Protein AF-F1T2V9-F1 (afdb_monomer)

Foldseek 3Di:
DDDDDDDDDDDDDDDDPPPDDDDPPDDDDDPPDDDDPPPVVVVVVVVVVVDPDQPDDLVVLVVVVQVVVCVVPNPDDDDPVRSVVVSSVVVVVVVVLVVQQCVQQVVVVHRDGDPVSSVD

pLDDT: mean 88.11, std 16.23, range [48.06, 98.62]

Nearest PDB structures (foldseek):
  6k1k-assembly1_E  TM=1.004E+00  e=3.742E-13  Homo sapiens
  6hts-assembly1_M  TM=1.001E+00  e=7.324E-13  Homo sapiens
  8yti-assembly1_K  TM=9.332E-01  e=1.911E-13  Homo sapiens
  8vwu-assembly1_A  TM=1.001E+00  e=1.025E-12  Homo sapiens
  5ong-assembly1_E  TM=9.952E-01  e=3.672E-12  Xenopus laevis

Secondary structure (DSSP, 8-state):
---------------------PPPSSSPPPPPP-PPTTHHHHHHHHHHHH-----S-HHHHHHHHHHHHHTT-TTPPPPHHHHHHHHHHHHHHHHHHHHHHHHHHHHTT-SS--HHHH--

Sequence (120 aa):
ARKSTGGKAPRKQLATKAARKSAPTTGGVKKPHRYRPGTVALREIRKYQKSTELLIRKLPFQRLVREIAQDFKTDLRFQSHAVLALQEAAEAYLVGLFEDTNLCAIHAKRVTIMPKDIQL

Solvent-accessible surface area (backbone atoms only — not comparable to full-atom values): 7946 Å² total; per-residue (Å²): 142,84,88,76,84,88,80,84,79,90,73,81,94,65,92,69,77,81,75,72,84,72,76,68,96,76,67,83,78,78,77,80,90,75,81,58,89,62,56,61,57,59,49,48,52,57,52,53,75,74,49,88,72,82,84,70,59,65,68,66,51,52,49,52,54,51,56,60,44,43,80,79,43,73,90,76,83,79,56,74,67,56,55,49,51,54,49,54,52,50,51,53,50,52,52,54,50,50,53,55,16,44,51,45,18,46,75,70,77,39,92,67,69,51,75,70,33,70,74,107

Organism: NCBI:txid332388

Mean predicted aligned error: 11.32 Å

InterPro domains:
  IPR000164 Histone H3/CENP-A [PR00622] (10-24)
  IPR000164 Histone H3/CENP-A [PR00622] (27-48)
  IPR000164 Histone H3/CENP-A [PR00622] (51-68)
  IPR000164 Histone H3/CENP-A [PR00622] (73-91)
  IPR000164 Histone H3/CENP-A [PR00622] (91-107)
  IPR000164 Histone H3/CENP-A [PR00622] (107-120)
  IPR000164 Histone H3/CENP-A [PS00322] (8-14)
  IPR000164 Histone H3/CENP-A [PS00959] (60-68)
  IPR000164 Histone H3/CENP-A [PTHR11426] (1-120)
  IPR000164 Histone H3/CENP-A [SM00428] (27-120)
  IPR007125 Core Histone H2A/H2B/H3 domain [PF00125] (37-120)
  IPR009072 Histone-fold [G3DSA:1.10.20.10] (1-120)
  IPR009072 Histone-fold [SSF47113] (1-120)

Radius of gyration: 27.09 Å; Cα contacts (8 Å, |Δi|>4): 38;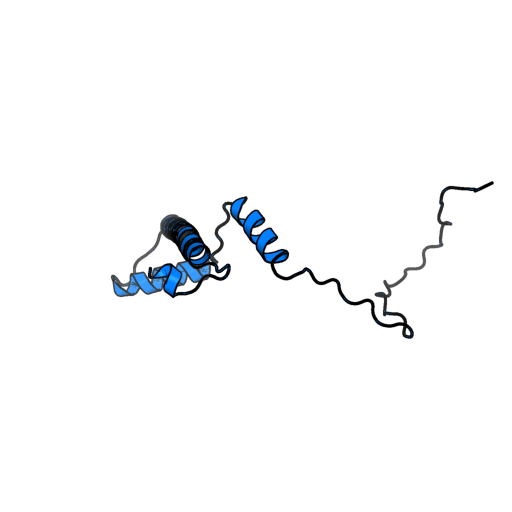 chains: 1; bounding box: 67×70×56 Å

Structure (mmCIF, N/CA/C/O backbone):
data_AF-F1T2V9-F1
#
_entry.id   AF-F1T2V9-F1
#
loop_
_atom_site.group_PDB
_atom_site.id
_atom_site.type_symbol
_atom_site.label_atom_id
_atom_site.label_alt_id
_atom_site.label_comp_id
_atom_site.label_asym_id
_atom_site.label_entity_id
_atom_site.label_seq_id
_atom_site.pdbx_PDB_ins_code
_atom_site.Cartn_x
_atom_site.Cartn_y
_atom_site.Cartn_z
_atom_site.occupancy
_atom_site.B_iso_or_equiv
_atom_site.auth_seq_id
_atom_site.auth_comp_id
_atom_site.auth_asym_id
_atom_site.auth_atom_id
_atom_site.pdbx_PDB_model_num
ATOM 1 N N . ALA A 1 1 ? 46.097 35.256 -27.368 1.00 51.00 1 ALA A N 1
ATOM 2 C CA . ALA A 1 1 ? 45.333 36.106 -26.430 1.00 51.00 1 ALA A CA 1
ATOM 3 C C . ALA A 1 1 ? 43.893 35.610 -26.323 1.00 51.00 1 ALA A C 1
ATOM 5 O O . ALA A 1 1 ? 43.208 35.561 -27.335 1.00 51.00 1 ALA A O 1
ATOM 6 N N . ARG A 1 2 ? 43.423 35.255 -25.120 1.00 48.06 2 ARG A N 1
ATOM 7 C CA . ARG A 1 2 ? 41.988 35.101 -24.827 1.00 48.06 2 ARG A CA 1
ATOM 8 C C . ARG A 1 2 ? 41.708 35.758 -23.468 1.00 48.06 2 ARG A C 1
ATOM 10 O O . ARG A 1 2 ? 41.921 35.154 -22.426 1.00 48.06 2 ARG A O 1
ATOM 17 N N . LYS A 1 3 ? 41.334 37.042 -23.503 1.00 50.69 3 LYS A N 1
ATOM 18 C CA . LYS A 1 3 ? 40.696 37.773 -22.387 1.00 50.69 3 LYS A CA 1
ATOM 19 C C . LYS A 1 3 ? 39.261 37.254 -22.224 1.00 50.69 3 LYS A C 1
ATOM 21 O O . LYS A 1 3 ? 38.700 36.760 -23.196 1.00 50.69 3 LYS A O 1
ATOM 26 N N . SER A 1 4 ? 38.549 37.432 -21.123 1.00 53.84 4 SER A N 1
ATOM 27 C CA . SER A 1 4 ? 38.835 37.487 -19.687 1.00 53.84 4 SER A CA 1
ATOM 28 C C . SER A 1 4 ? 37.482 37.195 -19.020 1.00 53.84 4 SER A C 1
ATOM 30 O O . SER A 1 4 ? 36.436 37.172 -19.671 1.00 53.84 4 SER A O 1
ATOM 32 N N . THR A 1 5 ? 37.520 36.964 -17.722 1.00 58.69 5 THR A N 1
ATOM 33 C CA . THR A 1 5 ? 36.397 36.735 -16.814 1.00 58.69 5 THR A CA 1
ATOM 34 C C . THR A 1 5 ? 35.289 37.793 -16.876 1.00 58.69 5 THR A C 1
ATOM 36 O O . THR A 1 5 ? 35.496 38.921 -17.318 1.00 58.69 5 THR A O 1
ATOM 39 N N . GLY A 1 6 ? 34.101 37.381 -16.423 1.00 58.97 6 GLY A N 1
ATOM 40 C CA . GLY A 1 6 ? 32.847 38.125 -16.493 1.00 58.97 6 GLY A CA 1
ATOM 41 C C . GLY A 1 6 ? 32.741 39.389 -15.635 1.00 58.97 6 GLY A C 1
ATOM 42 O O . GLY A 1 6 ? 33.605 39.713 -14.830 1.00 58.97 6 GLY A O 1
ATOM 43 N N . GLY A 1 7 ? 31.607 40.070 -15.808 1.00 55.09 7 GLY A N 1
ATOM 44 C CA . GLY A 1 7 ? 31.198 41.237 -15.028 1.00 55.09 7 GLY A CA 1
ATOM 45 C C . GLY A 1 7 ? 30.066 41.979 -15.734 1.00 55.09 7 GLY A C 1
ATOM 46 O O . GLY A 1 7 ? 30.297 42.744 -16.661 1.00 55.09 7 GLY A O 1
ATOM 47 N N . LYS A 1 8 ? 28.821 41.700 -15.345 1.00 63.19 8 LYS A N 1
ATOM 48 C CA . LYS A 1 8 ? 27.604 42.335 -15.878 1.00 63.19 8 LYS A CA 1
ATOM 49 C C . LYS A 1 8 ? 27.602 43.824 -15.488 1.00 63.19 8 LYS A C 1
ATOM 51 O O . LYS A 1 8 ? 27.753 44.127 -14.309 1.00 63.19 8 LYS A O 1
ATOM 56 N N . ALA A 1 9 ? 27.411 44.734 -16.445 1.00 59.94 9 ALA A N 1
ATOM 57 C CA . ALA A 1 9 ? 27.337 46.175 -16.175 1.00 59.94 9 ALA A CA 1
ATOM 58 C C . ALA A 1 9 ? 26.146 46.532 -15.248 1.00 59.94 9 ALA A C 1
ATOM 60 O O . ALA A 1 9 ? 25.089 45.893 -15.358 1.00 59.94 9 ALA A O 1
ATOM 61 N N . PRO A 1 10 ? 26.268 47.539 -14.358 1.00 59.72 10 PRO A N 1
ATOM 62 C CA . PRO A 1 10 ? 25.208 47.887 -13.417 1.00 59.72 10 PRO A CA 1
ATOM 63 C C . PRO A 1 10 ? 24.050 48.555 -14.167 1.00 59.72 10 PRO A C 1
ATOM 65 O O . PRO A 1 10 ? 24.188 49.637 -14.735 1.00 59.72 10 PRO A O 1
ATOM 68 N N . ARG A 1 11 ? 22.890 47.889 -14.206 1.00 60.97 11 ARG A N 1
ATOM 69 C CA . ARG A 1 11 ? 21.691 48.400 -14.881 1.00 60.97 11 ARG A CA 1
ATOM 70 C C . ARG A 1 11 ? 20.805 49.144 -13.880 1.00 60.97 11 ARG A C 1
ATOM 72 O O . ARG A 1 11 ? 20.398 48.572 -12.874 1.00 60.97 11 ARG A O 1
ATOM 79 N N . LYS A 1 12 ? 20.493 50.403 -14.210 1.00 58.81 12 LYS A N 1
ATOM 80 C CA . LYS A 1 12 ? 19.483 51.275 -13.580 1.00 58.81 12 LYS A CA 1
ATOM 81 C C . LYS A 1 12 ? 18.217 50.478 -13.217 1.00 58.81 12 LYS A C 1
ATOM 83 O O . LYS A 1 12 ? 17.674 49.781 -14.078 1.00 58.81 12 LYS A O 1
ATOM 88 N N . GLN A 1 13 ? 17.756 50.585 -11.968 1.00 61.47 13 GLN A N 1
ATOM 89 C CA . GLN A 1 13 ? 16.504 49.980 -11.506 1.00 61.47 13 GLN A CA 1
ATOM 90 C C . GLN A 1 13 ? 15.318 50.591 -12.260 1.00 61.47 13 GLN A C 1
ATOM 92 O O . GLN A 1 13 ? 14.940 51.736 -12.043 1.00 61.47 13 GLN A O 1
ATOM 97 N N . LEU A 1 14 ? 14.722 49.790 -13.137 1.00 60.00 14 LEU A N 1
ATOM 98 C CA . LEU A 1 14 ? 13.352 49.950 -13.600 1.00 60.00 14 LEU A CA 1
ATOM 99 C C . LEU A 1 14 ? 12.667 48.619 -13.306 1.00 60.00 14 LEU A C 1
ATOM 101 O O . LEU A 1 14 ? 13.148 47.565 -13.734 1.00 60.00 14 LEU A O 1
ATOM 105 N N . ALA A 1 15 ? 11.599 48.671 -12.511 1.00 63.56 15 ALA A N 1
ATOM 106 C CA . ALA A 1 15 ? 10.821 47.511 -12.106 1.00 63.56 15 ALA A CA 1
ATOM 107 C C . ALA A 1 15 ? 10.366 46.739 -13.352 1.00 63.56 15 ALA A C 1
ATOM 109 O O . ALA A 1 15 ? 9.471 47.155 -14.085 1.00 63.56 15 ALA A O 1
ATOM 110 N N . THR A 1 16 ? 11.020 45.612 -13.615 1.00 57.09 16 THR A N 1
ATOM 111 C CA . THR A 1 16 ? 10.667 44.729 -14.719 1.00 57.09 16 THR A CA 1
ATOM 112 C C . THR A 1 16 ? 9.721 43.677 -14.174 1.00 57.09 16 THR A C 1
ATOM 114 O O . THR A 1 16 ? 10.119 42.736 -13.492 1.00 57.09 16 THR A O 1
ATOM 117 N N . LYS A 1 17 ? 8.433 43.861 -14.476 1.00 63.28 17 LYS A N 1
ATOM 118 C CA . LYS A 1 17 ? 7.418 42.805 -14.434 1.00 63.28 17 LYS A CA 1
ATOM 119 C C . LYS A 1 17 ? 8.045 41.570 -15.091 1.00 63.28 17 LYS A C 1
ATOM 121 O O . LYS A 1 17 ? 8.481 41.660 -16.238 1.00 63.28 17 LYS A O 1
ATOM 126 N N . ALA A 1 18 ? 8.175 40.464 -14.357 1.00 61.19 18 ALA A N 1
ATOM 127 C CA . ALA A 1 18 ? 8.817 39.259 -14.868 1.00 61.19 18 ALA A CA 1
ATOM 128 C C . ALA A 1 18 ? 8.027 38.746 -16.078 1.00 61.19 18 ALA A C 1
ATOM 130 O O . ALA A 1 18 ? 7.006 38.072 -15.933 1.00 61.19 18 ALA A O 1
ATOM 131 N N . ALA A 1 19 ? 8.485 39.095 -17.281 1.00 59.31 19 ALA A N 1
ATOM 132 C CA . ALA A 1 19 ? 8.015 38.495 -18.510 1.00 59.31 19 ALA A CA 1
ATOM 133 C C . ALA A 1 19 ? 8.377 37.012 -18.422 1.00 59.31 19 ALA A C 1
ATOM 135 O O . ALA A 1 19 ? 9.539 36.624 -18.572 1.00 59.31 19 ALA A O 1
ATOM 136 N N . ARG A 1 20 ? 7.385 36.176 -18.090 1.00 63.81 20 ARG A N 1
ATOM 137 C CA . ARG A 1 20 ? 7.490 34.726 -18.258 1.00 63.81 20 ARG A CA 1
ATOM 138 C C . ARG A 1 20 ? 7.970 34.516 -19.688 1.00 63.81 20 ARG A C 1
ATOM 140 O O . ARG A 1 20 ? 7.344 35.050 -20.597 1.00 63.81 20 ARG A O 1
ATOM 147 N N . LYS A 1 21 ? 9.093 33.814 -19.868 1.00 60.34 21 LYS A N 1
ATOM 148 C CA . LYS A 1 21 ? 9.633 33.464 -21.187 1.00 60.34 21 LYS A CA 1
ATOM 149 C C . LYS A 1 21 ? 8.515 32.825 -22.019 1.00 60.34 21 LYS A C 1
ATOM 151 O O . LYS A 1 21 ? 8.258 31.633 -21.873 1.00 60.34 21 LYS A O 1
ATOM 156 N N . SER A 1 22 ? 7.846 33.606 -22.860 1.00 57.12 22 SER A N 1
ATOM 157 C CA . SER A 1 22 ? 7.116 33.077 -23.998 1.00 57.12 22 SER A CA 1
ATOM 158 C C . SER A 1 22 ? 8.168 32.523 -24.953 1.00 57.12 22 SER A C 1
ATOM 160 O O . SER A 1 22 ? 9.222 33.129 -25.165 1.00 57.12 22 SER A O 1
ATOM 162 N N . ALA A 1 23 ? 7.937 31.301 -25.427 1.00 65.06 23 ALA A N 1
ATOM 163 C CA . ALA A 1 23 ? 8.820 30.649 -26.381 1.00 65.06 23 ALA A CA 1
ATOM 164 C C . ALA A 1 23 ? 9.001 31.543 -27.627 1.00 65.06 23 ALA A C 1
ATOM 166 O O . ALA A 1 23 ? 8.056 32.244 -27.999 1.00 65.06 23 ALA A O 1
ATOM 167 N N . PRO A 1 24 ? 10.182 31.543 -28.274 1.00 58.12 24 PRO A N 1
ATOM 168 C CA . PRO A 1 24 ? 10.354 32.234 -29.546 1.00 58.12 24 PRO A CA 1
ATOM 169 C C . PRO A 1 24 ? 9.334 31.697 -30.560 1.00 58.12 24 PRO A C 1
ATOM 171 O O . PRO A 1 24 ? 9.154 30.488 -30.687 1.00 58.12 24 PRO A O 1
ATOM 174 N N . THR A 1 25 ? 8.665 32.601 -31.275 1.00 62.47 25 THR A N 1
ATOM 175 C CA . THR A 1 25 ? 7.625 32.313 -32.280 1.00 62.47 25 THR A CA 1
ATOM 176 C C . THR A 1 25 ? 8.162 31.662 -33.559 1.00 62.47 25 THR A C 1
ATOM 178 O O . THR A 1 25 ? 7.387 31.304 -34.439 1.00 62.47 25 THR A O 1
ATOM 181 N N . THR A 1 26 ? 9.472 31.437 -33.655 1.00 64.81 26 THR A N 1
ATOM 182 C CA . THR A 1 26 ? 10.122 30.751 -34.776 1.00 64.81 26 THR A CA 1
ATOM 183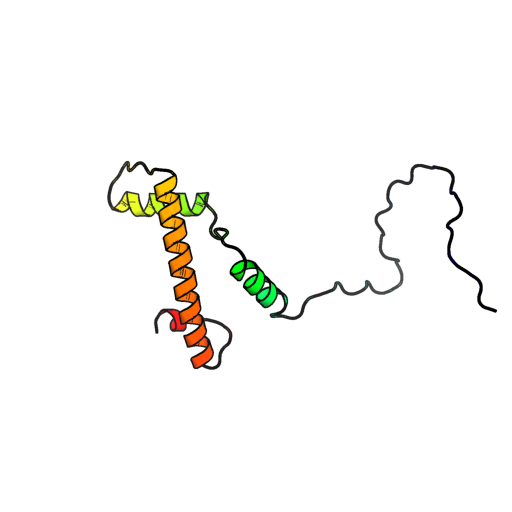 C C . THR A 1 26 ? 11.226 29.835 -34.250 1.00 64.81 26 THR A C 1
ATOM 185 O O . THR A 1 26 ? 12.289 30.296 -33.832 1.00 64.81 26 THR A O 1
ATOM 188 N N . GLY A 1 27 ? 10.960 28.530 -34.250 1.00 61.94 27 GLY A N 1
ATOM 189 C CA . GLY A 1 27 ? 11.882 27.486 -33.797 1.00 61.94 27 GLY A CA 1
ATOM 190 C C . GLY A 1 27 ? 11.161 26.481 -32.906 1.00 61.94 27 GLY A C 1
ATOM 191 O O . GLY A 1 27 ? 10.628 26.850 -31.863 1.00 61.94 27 GLY A O 1
ATOM 192 N N . GLY A 1 28 ? 11.110 25.217 -33.338 1.00 72.94 28 GLY A N 1
ATOM 193 C CA . GLY A 1 28 ? 10.358 24.155 -32.667 1.00 72.94 28 GLY A CA 1
ATOM 194 C C . GLY A 1 28 ? 10.593 24.128 -31.155 1.00 72.94 28 GLY A C 1
ATOM 195 O O . GLY A 1 28 ? 11.732 24.166 -30.685 1.00 72.94 28 GLY A O 1
ATOM 196 N N . VAL A 1 29 ? 9.500 24.069 -30.390 1.00 75.75 29 VAL A N 1
ATOM 197 C CA . VAL A 1 29 ? 9.533 23.980 -28.927 1.00 75.75 29 VAL A CA 1
ATOM 198 C C . VAL A 1 29 ? 10.453 22.824 -28.528 1.00 75.75 29 VAL A C 1
ATOM 200 O O . VAL A 1 29 ? 10.240 21.682 -28.942 1.00 75.75 29 VAL A O 1
ATOM 203 N N . LYS A 1 30 ? 11.495 23.106 -27.731 1.00 79.56 30 LYS A N 1
ATOM 204 C CA . LYS A 1 30 ? 12.387 22.070 -27.193 1.00 79.56 30 LYS A CA 1
ATOM 205 C C . LYS A 1 30 ? 11.524 21.020 -26.495 1.00 79.56 30 LYS A C 1
ATOM 207 O O . LYS A 1 30 ? 10.791 21.360 -25.567 1.00 79.56 30 LYS A O 1
ATOM 212 N N . LYS A 1 31 ? 11.604 19.762 -26.945 1.00 83.12 31 LYS A N 1
ATOM 213 C CA . LYS A 1 31 ? 10.803 18.673 -26.373 1.00 83.12 31 LYS A CA 1
ATOM 214 C C . LYS A 1 31 ? 10.997 18.643 -24.850 1.00 83.12 31 LYS A C 1
ATOM 216 O O . LYS A 1 31 ? 12.148 18.691 -24.398 1.00 83.12 31 LYS A O 1
ATOM 221 N N . PRO A 1 32 ? 9.911 18.576 -24.060 1.00 89.12 32 PRO A N 1
ATOM 222 C CA . PRO A 1 32 ? 10.031 18.456 -22.618 1.00 89.12 32 PRO A CA 1
ATOM 223 C C . PRO A 1 32 ? 10.804 17.181 -22.281 1.00 89.12 32 PRO A C 1
A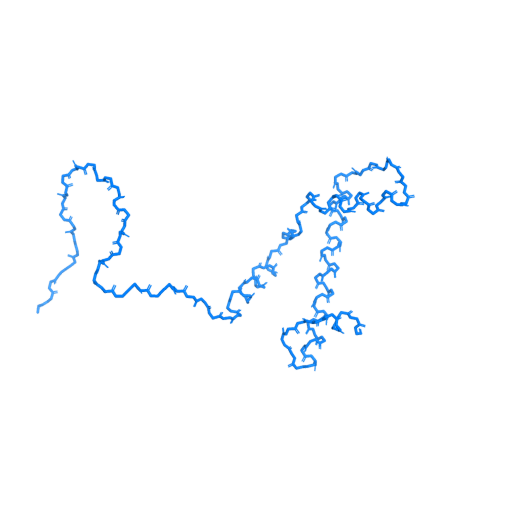TOM 225 O O . PRO A 1 32 ? 10.635 16.139 -22.917 1.00 89.12 32 PRO A O 1
ATOM 228 N N . HIS A 1 33 ? 11.688 17.275 -21.291 1.00 92.88 33 HIS A N 1
ATOM 229 C CA . HIS A 1 33 ? 12.459 16.127 -20.837 1.00 92.88 33 HIS A CA 1
ATOM 230 C C . HIS A 1 33 ? 11.519 15.077 -20.229 1.00 92.88 33 HIS A C 1
ATOM 232 O O . HIS A 1 33 ? 10.761 15.380 -19.308 1.00 92.88 33 HIS A O 1
ATOM 238 N N . ARG A 1 34 ? 11.609 13.830 -20.705 1.00 94.94 34 ARG A N 1
ATOM 239 C CA . ARG A 1 34 ? 10.863 12.686 -20.172 1.00 94.94 34 ARG A CA 1
ATOM 240 C C . ARG A 1 34 ? 11.840 11.594 -19.750 1.00 94.94 34 ARG A C 1
ATOM 242 O O . ARG A 1 34 ? 12.677 11.169 -20.542 1.00 94.94 34 ARG A O 1
ATOM 249 N N . TYR A 1 35 ? 11.716 11.132 -18.508 1.00 96.69 35 TYR A N 1
ATOM 250 C CA . TYR A 1 35 ? 12.465 9.973 -18.027 1.00 96.69 35 TYR A CA 1
ATOM 251 C C . TYR A 1 35 ? 12.032 8.700 -18.762 1.00 96.69 35 TYR A C 1
ATOM 253 O O . TYR A 1 35 ? 10.864 8.552 -19.130 1.00 96.69 35 TYR A O 1
ATOM 261 N N . ARG A 1 36 ? 12.967 7.764 -18.952 1.00 97.00 36 ARG A N 1
ATOM 262 C CA . ARG A 1 36 ? 12.648 6.453 -19.529 1.00 97.00 36 ARG A CA 1
ATOM 263 C C . ARG A 1 36 ? 11.721 5.674 -18.582 1.00 97.00 36 ARG A C 1
ATOM 265 O O . ARG A 1 36 ? 11.874 5.814 -17.362 1.00 97.00 36 ARG A O 1
ATOM 272 N N . PRO A 1 37 ? 10.799 4.843 -19.104 1.00 97.12 37 PRO A N 1
ATOM 273 C CA . PRO A 1 37 ? 10.020 3.922 -18.278 1.00 97.12 37 PRO A CA 1
ATOM 274 C C . PRO A 1 37 ? 10.925 3.139 -17.317 1.00 97.12 37 PRO A C 1
ATOM 276 O O . PRO A 1 37 ? 12.056 2.804 -17.661 1.00 97.12 37 PRO A O 1
ATOM 279 N N . GLY A 1 38 ? 10.474 2.945 -16.079 1.00 97.00 38 GLY A N 1
ATOM 280 C CA . GLY A 1 38 ? 11.262 2.321 -15.009 1.00 97.00 38 GLY A CA 1
ATOM 281 C C . GLY A 1 38 ? 12.214 3.264 -14.258 1.00 97.00 38 GLY A C 1
ATOM 282 O O . GLY A 1 38 ? 12.482 3.036 -13.085 1.00 97.00 38 GLY A O 1
ATOM 283 N N . THR A 1 39 ? 12.663 4.378 -14.852 1.00 98.25 39 THR A N 1
ATOM 284 C CA . THR A 1 39 ? 13.601 5.303 -14.170 1.00 98.25 39 THR A CA 1
ATOM 285 C C . THR A 1 39 ? 12.984 5.942 -12.925 1.00 98.25 39 THR A C 1
ATOM 287 O O . THR A 1 39 ? 13.654 6.103 -11.907 1.00 98.25 39 THR A O 1
ATOM 290 N N . VAL A 1 40 ? 11.711 6.336 -13.014 1.00 98.19 40 VAL A N 1
ATOM 291 C CA . VAL A 1 40 ? 10.986 6.944 -11.890 1.00 98.19 40 VAL A CA 1
ATOM 292 C C . VAL A 1 40 ? 10.586 5.875 -10.873 1.00 98.19 40 VAL A C 1
ATOM 294 O O . VAL A 1 40 ? 10.840 6.072 -9.692 1.00 98.19 40 VAL A O 1
ATOM 297 N N . ALA A 1 41 ? 10.121 4.707 -11.327 1.00 97.88 41 ALA A N 1
ATOM 298 C CA . ALA A 1 41 ? 9.779 3.585 -10.448 1.00 97.88 41 ALA A CA 1
ATOM 299 C C . ALA A 1 41 ? 10.974 3.135 -9.585 1.00 97.88 41 ALA A C 1
ATOM 301 O O . ALA A 1 41 ? 10.859 3.036 -8.370 1.00 97.88 41 ALA A O 1
ATOM 302 N N . LEU A 1 42 ? 12.167 2.966 -10.172 1.00 98.25 42 LEU A N 1
ATOM 303 C CA . LEU A 1 42 ? 13.381 2.621 -9.416 1.00 98.25 42 LEU A CA 1
ATOM 304 C C . LEU A 1 42 ? 13.795 3.709 -8.416 1.00 98.25 42 LEU A C 1
ATOM 306 O O . LEU A 1 42 ? 14.402 3.415 -7.388 1.00 98.25 42 LEU A O 1
ATOM 310 N N . ARG A 1 43 ? 13.499 4.978 -8.715 1.00 98.44 43 ARG A N 1
ATOM 311 C CA . ARG A 1 43 ? 13.746 6.088 -7.789 1.00 98.44 43 ARG A CA 1
ATOM 312 C C . ARG A 1 43 ? 12.773 6.048 -6.614 1.00 98.44 43 ARG A C 1
ATOM 314 O O . ARG A 1 43 ? 13.202 6.268 -5.488 1.00 98.44 43 ARG A O 1
ATOM 321 N N . GLU A 1 44 ? 11.502 5.771 -6.879 1.00 98.25 44 GLU A N 1
ATOM 322 C CA . GLU A 1 44 ? 10.458 5.637 -5.863 1.00 98.25 44 GLU A CA 1
ATOM 323 C C . GLU A 1 44 ? 10.732 4.447 -4.943 1.00 98.25 44 GLU A C 1
ATOM 325 O O . GLU A 1 44 ? 10.750 4.638 -3.733 1.00 98.25 44 GLU A O 1
ATOM 330 N N . ILE A 1 45 ? 11.083 3.276 -5.490 1.00 98.25 45 ILE A N 1
ATOM 331 C CA . ILE A 1 4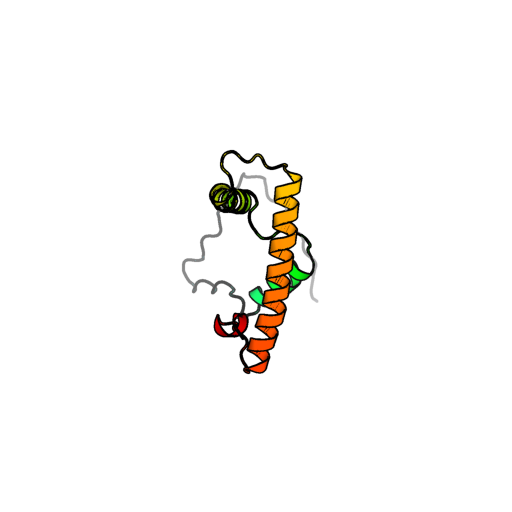5 ? 11.463 2.089 -4.702 1.00 98.25 45 ILE A CA 1
ATOM 332 C C . ILE A 1 45 ? 12.584 2.433 -3.714 1.00 98.25 45 ILE A C 1
ATOM 334 O O . ILE A 1 45 ? 12.438 2.230 -2.513 1.00 98.25 45 ILE A O 1
ATOM 338 N N . ARG A 1 46 ? 13.675 3.049 -4.189 1.00 98.50 46 ARG A N 1
ATOM 339 C CA . ARG A 1 46 ? 14.795 3.449 -3.317 1.00 98.50 46 ARG A CA 1
ATOM 340 C C . ARG A 1 46 ? 14.402 4.499 -2.284 1.00 98.50 46 ARG A C 1
ATOM 342 O O . ARG A 1 46 ? 14.939 4.494 -1.181 1.00 98.50 46 ARG A O 1
ATOM 349 N N . LYS A 1 47 ? 13.521 5.436 -2.651 1.00 98.31 47 LYS A N 1
ATOM 350 C CA . LYS A 1 47 ? 13.020 6.457 -1.726 1.00 98.31 47 LYS A CA 1
ATOM 351 C C . LYS A 1 47 ? 12.260 5.782 -0.583 1.00 98.31 47 LYS A C 1
ATOM 353 O O . LYS A 1 47 ? 12.589 6.043 0.568 1.00 98.31 47 LYS A O 1
ATOM 358 N N . TYR A 1 48 ? 11.299 4.918 -0.910 1.00 98.25 48 TYR A N 1
ATOM 359 C CA . TYR A 1 48 ? 10.413 4.298 0.073 1.00 98.25 48 TYR A CA 1
ATOM 360 C C . TYR A 1 48 ? 11.109 3.239 0.923 1.00 98.25 48 TYR A C 1
ATOM 362 O O . TYR A 1 48 ? 10.857 3.190 2.117 1.00 98.25 48 TYR A O 1
ATOM 370 N N . GLN A 1 49 ? 12.071 2.496 0.370 1.00 98.00 49 GLN A N 1
ATOM 371 C CA . GLN A 1 49 ? 12.913 1.580 1.153 1.00 98.00 49 GLN A CA 1
ATOM 372 C C . GLN A 1 49 ? 13.812 2.293 2.176 1.00 98.00 4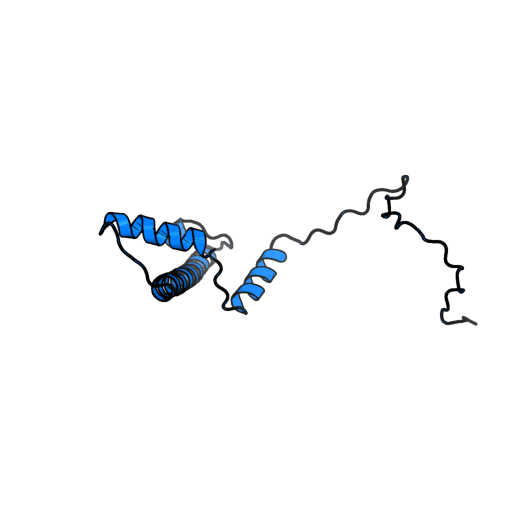9 GLN A C 1
ATOM 374 O O . GLN A 1 49 ? 14.252 1.679 3.141 1.00 98.00 49 GLN A O 1
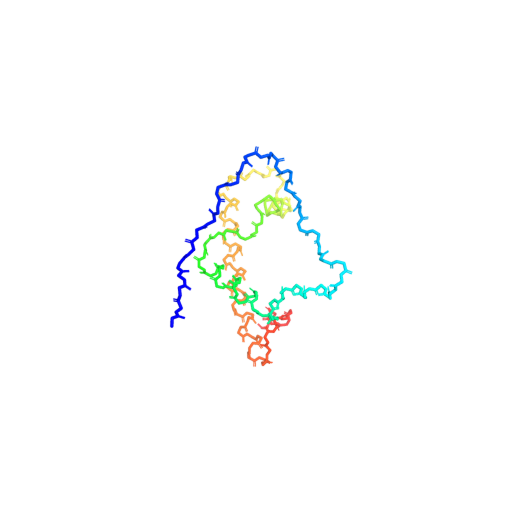ATOM 379 N N . LYS A 1 50 ? 14.128 3.580 1.971 1.00 98.25 50 LYS A N 1
ATOM 380 C CA . LYS A 1 50 ? 14.958 4.362 2.902 1.00 98.25 50 LYS A CA 1
ATOM 381 C C . LYS A 1 50 ? 14.138 5.028 4.015 1.00 98.25 50 LYS A C 1
ATOM 383 O O . LYS A 1 50 ? 14.705 5.443 5.023 1.00 98.25 50 LYS A O 1
ATOM 388 N N . SER A 1 51 ? 12.837 5.195 3.812 1.00 97.50 51 SER A N 1
ATOM 389 C CA . SER A 1 51 ? 11.933 5.864 4.749 1.00 97.50 51 SER A CA 1
ATOM 390 C C . SER A 1 51 ? 11.089 4.865 5.530 1.00 97.50 51 SER A C 1
ATOM 392 O O . SER A 1 51 ? 10.839 3.764 5.064 1.00 97.50 51 SER A O 1
ATOM 394 N N . THR A 1 52 ? 10.564 5.300 6.670 1.00 97.31 52 THR A N 1
ATOM 395 C CA . THR A 1 52 ? 9.595 4.544 7.480 1.00 97.31 52 THR A CA 1
ATOM 396 C C . THR A 1 52 ? 8.257 5.283 7.591 1.00 97.31 52 THR A C 1
ATOM 398 O O . THR A 1 52 ? 7.513 5.105 8.551 1.00 97.31 52 THR A O 1
ATOM 401 N N . GLU A 1 53 ? 7.972 6.185 6.646 1.00 97.31 53 GLU A N 1
ATOM 402 C CA . GLU A 1 53 ? 6.700 6.907 6.610 1.00 97.31 53 GLU A CA 1
ATOM 403 C C . GLU A 1 53 ? 5.563 5.974 6.182 1.00 97.31 53 GLU A C 1
ATOM 405 O O . GLU A 1 53 ? 5.726 5.171 5.266 1.00 97.31 53 GLU A O 1
ATOM 410 N N . LEU A 1 54 ? 4.403 6.113 6.824 1.00 97.88 54 LEU A N 1
ATOM 411 C CA . LEU A 1 54 ? 3.193 5.404 6.417 1.00 97.88 54 LEU A CA 1
ATOM 412 C C . LEU A 1 54 ? 2.701 5.939 5.068 1.00 97.88 54 LEU A C 1
ATOM 414 O O . LEU A 1 54 ? 2.560 7.152 4.878 1.00 97.88 54 LEU A O 1
ATOM 418 N N . LEU A 1 55 ? 2.425 5.029 4.142 1.00 98.00 55 LEU A N 1
ATOM 419 C CA . LEU A 1 55 ? 2.081 5.317 2.754 1.00 98.00 55 LEU A CA 1
ATOM 420 C C . LEU A 1 55 ? 0.570 5.428 2.541 1.00 98.00 55 LEU A C 1
ATOM 422 O O . LEU A 1 55 ? 0.121 6.152 1.644 1.00 98.00 55 LEU A O 1
ATOM 426 N N . ILE A 1 56 ? -0.238 4.759 3.368 1.00 98.06 56 ILE A N 1
ATOM 427 C CA . ILE A 1 56 ? -1.694 4.866 3.306 1.00 98.06 56 ILE A CA 1
ATOM 428 C C . ILE A 1 56 ? -2.136 6.134 4.046 1.00 98.06 56 ILE A C 1
ATOM 430 O O . ILE A 1 56 ? -1.704 6.462 5.153 1.00 98.06 56 ILE A O 1
ATOM 434 N N . ARG A 1 57 ? -3.049 6.897 3.436 1.00 98.38 57 ARG A N 1
ATOM 435 C CA . ARG A 1 57 ? -3.592 8.102 4.076 1.00 98.38 57 ARG A CA 1
ATOM 436 C C . ARG A 1 57 ? -4.362 7.725 5.347 1.00 98.38 57 ARG A C 1
ATOM 438 O O . ARG A 1 57 ? -5.289 6.919 5.297 1.00 98.38 57 ARG A O 1
ATOM 445 N N . LYS A 1 58 ? -4.051 8.406 6.454 1.00 96.62 58 LYS A N 1
ATOM 446 C CA . LYS A 1 58 ? -4.614 8.124 7.788 1.00 96.62 58 LYS A CA 1
ATOM 447 C C . LYS A 1 58 ? -6.147 8.155 7.843 1.00 96.62 58 LYS A C 1
ATOM 449 O O . LYS A 1 58 ? -6.756 7.244 8.391 1.00 96.62 58 LYS A O 1
ATOM 454 N N . LEU A 1 59 ? -6.792 9.182 7.275 1.00 97.56 59 LEU A N 1
ATOM 455 C CA . LEU A 1 59 ? -8.254 9.331 7.370 1.00 97.56 59 LEU A CA 1
ATOM 456 C C . LEU A 1 59 ? -9.028 8.235 6.604 1.00 97.56 59 LEU A C 1
ATOM 458 O O . LEU A 1 59 ? -9.939 7.657 7.195 1.00 97.56 59 LEU A O 1
ATOM 462 N N . PRO A 1 60 ? -8.700 7.907 5.337 1.00 98.38 60 PRO A N 1
ATOM 463 C CA . PRO A 1 60 ? -9.292 6.753 4.659 1.00 98.38 60 PRO A CA 1
ATOM 464 C C . PRO A 1 60 ? -9.070 5.429 5.395 1.00 98.38 60 PRO A C 1
ATOM 466 O O . PRO A 1 60 ? -10.027 4.685 5.574 1.00 98.38 60 PRO A O 1
ATOM 469 N N . PHE A 1 61 ? -7.851 5.171 5.887 1.00 98.50 61 PHE A N 1
ATOM 470 C CA . PHE A 1 61 ? -7.555 3.956 6.651 1.00 98.50 61 PHE A CA 1
ATOM 471 C C . PHE A 1 61 ? -8.408 3.865 7.923 1.00 98.50 61 PHE A C 1
ATOM 473 O O . PHE A 1 61 ? -9.037 2.847 8.190 1.00 98.50 61 PHE A O 1
ATOM 480 N N . GLN A 1 62 ? -8.524 4.966 8.669 1.00 98.06 62 GLN A N 1
ATOM 481 C CA . GLN A 1 62 ? -9.382 5.031 9.850 1.00 98.06 62 GLN A CA 1
ATOM 482 C C . GLN A 1 62 ? -10.859 4.762 9.522 1.00 98.06 62 GLN A C 1
ATOM 484 O O . GLN A 1 62 ? -11.548 4.128 10.320 1.00 98.06 62 GLN A O 1
ATOM 489 N N . ARG A 1 63 ? -11.369 5.273 8.392 1.00 98.12 63 ARG A N 1
ATOM 490 C CA . ARG A 1 63 ? -12.751 5.007 7.958 1.00 98.12 63 ARG A CA 1
ATOM 491 C C . ARG A 1 63 ? -12.953 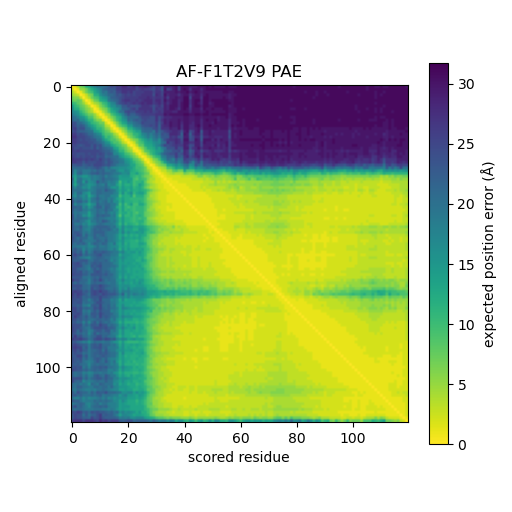3.523 7.668 1.00 98.12 63 ARG A C 1
ATOM 493 O O . ARG A 1 63 ? -13.902 2.962 8.195 1.00 98.12 63 ARG A O 1
ATOM 500 N N . LEU A 1 64 ? -12.017 2.900 6.951 1.00 98.38 64 LEU A N 1
ATOM 501 C CA . LEU A 1 64 ? -12.042 1.467 6.656 1.00 98.38 64 LEU A CA 1
ATOM 502 C C . LEU A 1 64 ? -12.016 0.612 7.932 1.00 98.38 64 LEU A C 1
ATOM 504 O O . LEU A 1 64 ? -12.816 -0.303 8.077 1.00 98.38 64 LEU A O 1
ATOM 508 N N . VAL A 1 65 ? -11.147 0.941 8.893 1.00 98.12 65 VAL A N 1
ATOM 509 C CA . VAL A 1 65 ? -11.093 0.230 10.182 1.00 98.12 65 VAL A CA 1
ATOM 510 C C . VAL A 1 65 ? -12.438 0.293 10.909 1.00 98.12 65 VAL A C 1
ATOM 512 O O . VAL A 1 65 ? -12.886 -0.706 11.465 1.00 98.12 65 VAL A O 1
ATOM 515 N N . ARG A 1 66 ? -13.092 1.461 10.913 1.00 97.19 66 ARG A N 1
ATOM 516 C CA . ARG A 1 66 ? -14.395 1.639 11.571 1.00 97.19 66 ARG A CA 1
ATOM 517 C C . ARG A 1 66 ? -15.522 0.925 10.839 1.00 97.19 66 ARG A C 1
ATOM 519 O O . ARG A 1 66 ? -16.382 0.376 11.509 1.00 97.19 66 ARG A O 1
ATOM 526 N N . GLU A 1 67 ? -15.500 0.944 9.511 1.00 97.56 67 GLU A N 1
ATOM 527 C CA . GLU A 1 67 ? -16.449 0.223 8.662 1.00 97.56 67 GLU A CA 1
ATOM 528 C C . GLU A 1 67 ? -16.408 -1.277 8.969 1.00 97.56 67 GLU A C 1
ATOM 530 O O . GLU A 1 67 ? -17.411 -1.828 9.399 1.00 97.56 67 GLU A O 1
ATOM 535 N N . ILE A 1 68 ? -15.223 -1.895 8.903 1.00 97.88 68 ILE A N 1
ATOM 536 C CA . ILE A 1 68 ? -15.046 -3.326 9.196 1.00 97.88 68 ILE A CA 1
ATOM 537 C C . ILE A 1 68 ? -15.445 -3.649 10.640 1.00 97.88 68 ILE A C 1
ATOM 539 O O . ILE A 1 68 ? -16.108 -4.645 10.900 1.00 97.88 68 ILE A O 1
ATOM 543 N N . ALA A 1 69 ? -15.047 -2.821 11.608 1.00 97.62 69 ALA A N 1
ATOM 544 C CA . ALA A 1 69 ? -15.345 -3.081 13.015 1.00 97.62 69 ALA A CA 1
ATOM 545 C C . ALA A 1 69 ? -16.844 -3.004 13.344 1.00 97.62 69 ALA A C 1
ATOM 547 O O . ALA A 1 69 ? -17.302 -3.700 14.254 1.00 97.62 69 ALA A O 1
ATOM 548 N N . GLN A 1 70 ? -17.594 -2.178 12.609 1.00 97.00 70 GLN A N 1
ATOM 549 C CA . GLN A 1 70 ? -19.034 -2.015 12.788 1.00 97.00 70 GLN A CA 1
ATOM 550 C C . GLN A 1 70 ? -19.795 -3.320 12.514 1.00 97.00 70 GLN A C 1
ATOM 552 O O . GLN A 1 70 ? -20.786 -3.578 13.195 1.00 97.00 70 GLN A O 1
ATOM 557 N N . ASP A 1 71 ? -19.300 -4.157 11.597 1.00 97.12 71 ASP A N 1
ATOM 558 C CA . ASP A 1 71 ? -19.898 -5.460 11.271 1.00 97.12 71 ASP A CA 1
ATOM 559 C C . ASP A 1 71 ? -19.806 -6.464 12.434 1.00 97.12 71 ASP A C 1
ATOM 561 O O . ASP A 1 71 ? -20.597 -7.404 12.515 1.00 97.12 71 ASP A O 1
ATOM 565 N N . PHE A 1 72 ? -18.865 -6.262 13.363 1.00 96.50 72 PHE A N 1
ATOM 566 C CA . PHE A 1 72 ? -18.679 -7.128 14.532 1.00 96.50 72 PHE A CA 1
ATOM 567 C C . PHE A 1 72 ? -19.352 -6.576 15.786 1.00 96.50 72 PHE A C 1
ATOM 569 O O . PHE A 1 72 ? -19.916 -7.332 16.579 1.00 96.50 72 PHE A O 1
ATOM 576 N N . LYS A 1 73 ? -19.254 -5.262 16.012 1.00 96.69 73 LYS A N 1
ATOM 577 C CA . LYS A 1 73 ? -19.875 -4.597 17.157 1.00 96.69 73 LYS A CA 1
ATOM 578 C C . LYS A 1 73 ? -20.123 -3.127 16.855 1.00 96.69 73 LYS A C 1
ATOM 580 O O . LYS A 1 73 ? -19.200 -2.378 16.536 1.00 96.69 73 LYS A O 1
ATOM 585 N N . THR A 1 74 ? -21.368 -2.705 17.047 1.00 95.38 74 THR A N 1
ATOM 586 C CA . THR A 1 74 ? -21.759 -1.306 16.891 1.00 95.38 74 THR A CA 1
ATOM 587 C C . THR A 1 74 ? -21.192 -0.439 18.019 1.00 95.38 74 THR A C 1
ATOM 589 O O . THR A 1 74 ? -20.912 -0.914 19.122 1.00 95.38 74 THR A O 1
ATOM 592 N N . ASP A 1 75 ? -21.008 0.851 17.731 1.00 93.31 75 ASP A N 1
ATOM 593 C CA . ASP A 1 75 ? -20.640 1.894 18.704 1.00 93.31 75 ASP A CA 1
ATOM 594 C C . ASP A 1 75 ? -19.255 1.732 19.359 1.00 93.31 75 ASP A C 1
ATOM 596 O O . ASP A 1 75 ? -18.976 2.252 20.445 1.00 93.31 75 ASP A O 1
ATOM 600 N N . LEU A 1 76 ? -18.330 1.055 18.670 1.00 95.88 76 LEU A N 1
ATOM 601 C CA . LEU A 1 76 ? -16.941 0.950 19.106 1.00 95.88 76 LEU A CA 1
ATOM 602 C C . LEU A 1 76 ? -16.204 2.299 19.046 1.00 95.88 76 LEU A C 1
ATOM 604 O O . LEU A 1 76 ? -16.170 3.013 18.036 1.00 95.88 76 LEU A O 1
ATOM 608 N N . ARG A 1 77 ? -15.505 2.619 20.139 1.00 96.56 77 ARG A N 1
ATOM 609 C CA . ARG A 1 77 ? -14.566 3.744 20.211 1.00 96.56 77 ARG A CA 1
ATOM 610 C C . ARG A 1 77 ? -13.140 3.229 20.079 1.00 96.56 77 ARG A C 1
ATOM 612 O O . ARG A 1 77 ? -12.724 2.332 20.800 1.00 96.56 77 ARG A O 1
ATOM 619 N N . PHE A 1 78 ? -12.380 3.858 19.192 1.00 97.12 78 PHE A N 1
ATOM 620 C CA . PHE A 1 78 ? -10.974 3.544 18.970 1.00 97.12 78 PHE A CA 1
ATOM 621 C C . PHE A 1 78 ? -10.083 4.582 19.639 1.00 97.12 78 PHE A C 1
ATOM 623 O O . PHE A 1 78 ? -10.299 5.787 19.477 1.00 97.12 78 PHE A O 1
ATOM 630 N N . GLN A 1 79 ? -9.056 4.111 20.341 1.00 98.06 79 GLN A N 1
ATOM 631 C CA . GLN A 1 79 ? -7.923 4.945 20.726 1.00 98.06 79 GLN A CA 1
ATOM 632 C C . GLN A 1 79 ? -7.130 5.353 19.477 1.00 98.06 79 GLN A C 1
ATOM 634 O O . GLN A 1 79 ? -7.067 4.605 18.500 1.00 98.06 79 GLN A O 1
ATOM 639 N N . SER A 1 80 ? -6.478 6.515 19.515 1.00 95.06 80 SER A N 1
ATOM 640 C CA . SER A 1 80 ? -5.636 6.985 18.406 1.00 95.06 80 SER A CA 1
ATOM 641 C C . SER A 1 80 ? -4.485 6.018 18.099 1.00 95.06 80 SER A C 1
ATOM 643 O O . SER A 1 80 ? -4.259 5.683 16.939 1.00 95.06 80 SER A O 1
ATOM 645 N N . HIS A 1 81 ? -3.811 5.512 19.136 1.00 97.62 81 HIS A N 1
ATOM 646 C CA . HIS A 1 81 ? -2.717 4.547 19.001 1.00 97.62 81 HIS A CA 1
ATOM 647 C C . HIS A 1 81 ? -3.181 3.177 18.495 1.00 97.62 81 HIS A C 1
ATOM 649 O O . HIS A 1 81 ? -2.422 2.512 17.803 1.00 97.62 81 HIS A O 1
ATOM 655 N N . ALA A 1 82 ? -4.429 2.773 18.761 1.00 98.12 82 ALA A N 1
ATOM 656 C CA . ALA A 1 82 ? -4.964 1.518 18.232 1.00 98.12 82 ALA A CA 1
ATOM 657 C C . ALA A 1 82 ? -5.089 1.565 16.702 1.00 98.12 82 ALA A C 1
ATOM 659 O O . ALA A 1 82 ? -4.679 0.636 16.015 1.00 98.12 82 ALA A O 1
ATOM 660 N N . VAL A 1 83 ? -5.597 2.676 16.154 1.00 97.62 83 VAL A N 1
ATOM 661 C CA . VAL A 1 83 ? -5.684 2.856 14.695 1.00 97.62 83 VAL A CA 1
ATOM 662 C C . VAL A 1 83 ? -4.291 2.944 14.070 1.00 97.62 83 VAL A C 1
ATOM 664 O O . VAL A 1 83 ? -4.078 2.391 12.995 1.00 97.62 83 VAL A O 1
ATOM 667 N N . LEU A 1 84 ? -3.339 3.601 14.743 1.00 98.00 84 LEU A N 1
ATOM 668 C CA . LEU A 1 84 ? -1.951 3.657 14.283 1.00 98.00 84 LEU A CA 1
ATOM 669 C C . LEU A 1 84 ? -1.312 2.264 14.235 1.00 98.00 84 LEU A C 1
ATOM 671 O O . LEU A 1 84 ? -0.736 1.916 13.213 1.00 98.00 84 LEU A O 1
ATOM 675 N N . ALA A 1 85 ? -1.470 1.464 15.291 1.00 98.50 85 ALA A N 1
ATOM 676 C CA . ALA A 1 85 ? -0.936 0.106 15.357 1.00 98.50 85 ALA A CA 1
ATOM 677 C C . ALA A 1 85 ? -1.526 -0.796 14.262 1.00 98.50 85 ALA A C 1
ATOM 679 O O . ALA A 1 85 ? -0.794 -1.531 13.604 1.00 98.50 85 ALA A O 1
ATOM 680 N N . LEU A 1 86 ? -2.838 -0.693 14.013 1.00 98.50 86 LEU A N 1
ATOM 681 C CA . LEU A 1 86 ? -3.484 -1.390 12.897 1.00 98.50 86 LEU A CA 1
ATOM 682 C C . LEU A 1 86 ? -2.896 -0.963 11.548 1.00 98.50 86 LEU A C 1
ATOM 684 O O . LEU A 1 86 ? -2.709 -1.804 10.674 1.00 98.50 86 LEU A O 1
ATOM 688 N N . GLN A 1 87 ? -2.601 0.328 11.378 1.00 98.50 87 GLN A N 1
ATOM 689 C CA . GLN A 1 87 ? -2.018 0.840 10.142 1.00 98.50 87 GLN A CA 1
ATOM 690 C C . GLN A 1 87 ? -0.583 0.350 9.939 1.00 98.50 87 GLN A C 1
ATOM 692 O O . GLN A 1 87 ? -0.258 -0.119 8.852 1.00 98.50 87 GLN A O 1
ATOM 697 N N . GLU A 1 88 ? 0.254 0.421 10.973 1.00 98.44 88 GLU A N 1
ATOM 698 C CA . GLU A 1 88 ? 1.631 -0.080 10.923 1.00 98.44 88 GLU A CA 1
ATOM 699 C C . GLU A 1 88 ? 1.667 -1.573 10.589 1.00 98.44 88 GLU A C 1
ATOM 701 O O . GLU A 1 88 ? 2.391 -1.981 9.682 1.00 98.44 88 GLU A O 1
ATOM 706 N N . ALA A 1 89 ? 0.832 -2.378 11.252 1.00 98.50 89 ALA A N 1
ATOM 707 C CA . ALA A 1 89 ? 0.748 -3.811 10.992 1.00 98.50 89 ALA A CA 1
ATOM 708 C C . ALA A 1 89 ? 0.260 -4.120 9.567 1.00 98.50 89 ALA A C 1
ATOM 710 O O . ALA A 1 89 ? 0.837 -4.970 8.889 1.00 98.50 89 ALA A O 1
ATOM 711 N N . ALA A 1 90 ? -0.778 -3.423 9.093 1.00 98.56 90 ALA A N 1
ATOM 712 C CA . ALA A 1 90 ? -1.328 -3.637 7.758 1.00 98.56 90 ALA A CA 1
ATOM 713 C C . ALA A 1 90 ? -0.332 -3.258 6.652 1.00 98.56 90 ALA A C 1
ATOM 715 O O . ALA A 1 90 ? -0.169 -4.009 5.692 1.00 98.56 90 ALA A O 1
ATOM 716 N N . GLU A 1 91 ? 0.352 -2.118 6.774 1.00 98.62 91 GLU A N 1
ATOM 717 C CA . GLU A 1 91 ? 1.349 -1.704 5.784 1.00 98.62 91 GLU A CA 1
ATOM 718 C C . GLU A 1 91 ? 2.574 -2.623 5.794 1.00 98.62 91 GLU A C 1
ATOM 720 O O . GLU A 1 91 ? 3.027 -3.022 4.724 1.00 98.62 91 GLU A O 1
ATOM 725 N N . ALA A 1 92 ? 3.060 -3.034 6.971 1.00 98.38 92 ALA A N 1
ATOM 726 C CA . ALA A 1 92 ? 4.156 -3.998 7.074 1.00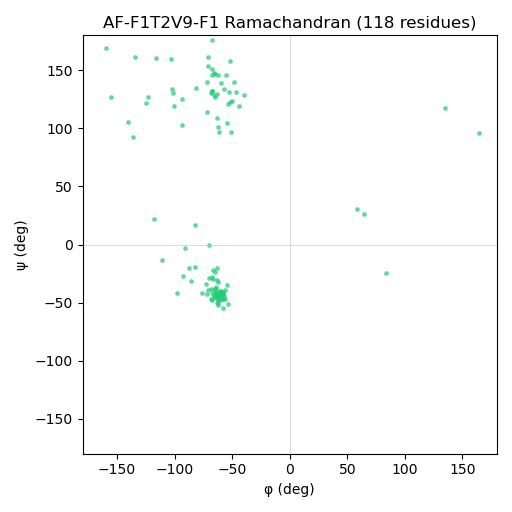 98.38 92 ALA A CA 1
ATOM 727 C C . ALA A 1 92 ? 3.800 -5.345 6.425 1.00 98.38 92 ALA A C 1
ATOM 729 O O . ALA A 1 92 ? 4.593 -5.890 5.658 1.00 98.38 92 ALA A O 1
ATOM 730 N N . TYR A 1 93 ? 2.586 -5.848 6.675 1.00 98.56 93 TYR A N 1
ATOM 731 C CA . TYR A 1 93 ? 2.087 -7.073 6.052 1.00 98.56 93 TYR A CA 1
ATOM 732 C C . TYR A 1 93 ? 2.022 -6.954 4.524 1.00 98.56 93 TYR A C 1
ATOM 734 O O . TYR A 1 93 ? 2.519 -7.828 3.818 1.00 98.56 93 TYR A O 1
ATOM 742 N N . LEU A 1 94 ? 1.455 -5.861 4.002 1.00 98.38 94 LEU A N 1
ATOM 743 C CA . LEU A 1 94 ? 1.346 -5.648 2.557 1.00 98.38 94 LEU A CA 1
ATOM 744 C C . LEU A 1 94 ? 2.715 -5.510 1.884 1.00 98.38 94 LEU A C 1
ATOM 746 O O . LEU A 1 94 ? 2.893 -6.018 0.781 1.00 98.38 94 LEU A O 1
ATOM 750 N N . VAL A 1 95 ? 3.682 -4.848 2.528 1.00 98.19 95 VAL A N 1
ATOM 751 C CA . VAL A 1 95 ? 5.055 -4.752 2.010 1.00 98.19 95 VAL A CA 1
ATOM 752 C C . VAL A 1 95 ? 5.687 -6.139 1.908 1.00 98.19 95 VAL A C 1
ATOM 754 O O . VAL A 1 95 ? 6.155 -6.485 0.826 1.00 98.19 95 VAL A O 1
ATOM 757 N N . GLY A 1 96 ? 5.624 -6.952 2.969 1.00 97.94 96 GLY A N 1
ATOM 758 C CA . GLY A 1 96 ? 6.135 -8.328 2.937 1.00 97.94 96 GLY A CA 1
ATOM 759 C C . GLY A 1 96 ? 5.451 -9.182 1.864 1.00 97.94 96 GLY A C 1
ATOM 760 O O . GLY A 1 96 ? 6.116 -9.827 1.059 1.00 97.94 96 GLY A O 1
ATOM 761 N N . LEU A 1 97 ? 4.122 -9.088 1.754 1.00 98.31 97 LEU A N 1
ATOM 762 C CA . LEU A 1 97 ? 3.365 -9.767 0.701 1.00 98.31 97 LEU A CA 1
ATOM 763 C C . LEU A 1 97 ? 3.828 -9.350 -0.705 1.00 98.31 97 LEU A C 1
ATOM 765 O O . LEU A 1 97 ? 3.949 -10.194 -1.593 1.00 98.31 97 LEU A O 1
ATOM 769 N N . PHE A 1 98 ? 4.099 -8.061 -0.937 1.00 98.44 98 PHE A N 1
ATOM 770 C CA . PHE A 1 98 ? 4.592 -7.584 -2.231 1.00 98.44 98 PHE A CA 1
ATOM 771 C C . PHE A 1 98 ? 6.029 -8.019 -2.531 1.00 98.44 98 PHE A C 1
ATOM 773 O O . PHE A 1 98 ? 6.359 -8.185 -3.708 1.00 98.44 98 PHE A O 1
ATOM 780 N N . GLU A 1 99 ? 6.870 -8.223 -1.517 1.00 98.12 99 GLU A N 1
ATOM 781 C CA . GLU A 1 99 ? 8.204 -8.806 -1.692 1.00 98.12 99 GLU A CA 1
ATOM 782 C C . GLU A 1 99 ? 8.095 -10.239 -2.232 1.00 98.12 99 GLU A C 1
ATOM 784 O O . GLU A 1 99 ? 8.663 -10.531 -3.290 1.00 98.12 99 GLU A O 1
ATOM 789 N N . ASP A 1 100 ? 7.271 -11.080 -1.605 1.00 98.31 100 ASP A N 1
ATOM 790 C CA . ASP A 1 100 ? 7.021 -12.461 -2.045 1.00 98.31 100 ASP A CA 1
ATOM 791 C C . ASP A 1 100 ? 6.346 -12.519 -3.424 1.00 98.31 100 ASP A C 1
ATOM 793 O O . ASP A 1 100 ? 6.759 -13.265 -4.318 1.00 98.31 100 ASP A O 1
ATOM 797 N N . THR A 1 101 ? 5.355 -11.653 -3.649 1.00 98.56 101 THR A N 1
ATOM 798 C CA . THR A 1 101 ? 4.674 -11.510 -4.947 1.00 98.56 101 THR A CA 1
ATOM 799 C C . THR A 1 101 ? 5.675 -11.161 -6.054 1.00 98.56 101 THR A C 1
ATOM 801 O O . THR A 1 101 ? 5.607 -11.674 -7.176 1.00 98.56 101 THR A O 1
ATOM 804 N N . ASN A 1 102 ? 6.635 -10.281 -5.759 1.00 98.31 102 ASN A N 1
ATOM 805 C CA . ASN A 1 102 ? 7.671 -9.897 -6.709 1.00 98.31 102 ASN A CA 1
ATOM 806 C C . ASN A 1 102 ? 8.638 -11.058 -6.998 1.00 98.31 102 ASN A C 1
ATOM 808 O O . ASN A 1 102 ? 9.012 -11.256 -8.157 1.00 98.31 102 ASN A O 1
ATOM 812 N N . LEU A 1 103 ? 8.991 -11.869 -5.994 1.00 98.19 103 LEU A N 1
ATOM 813 C CA . LEU A 1 103 ? 9.770 -13.096 -6.201 1.00 98.19 103 LEU A CA 1
ATOM 814 C C . LEU A 1 103 ? 9.037 -14.078 -7.127 1.00 98.19 103 LEU A C 1
ATOM 816 O O . LEU A 1 103 ? 9.651 -14.605 -8.059 1.00 98.19 103 LEU A O 1
ATOM 820 N N . CYS A 1 104 ? 7.725 -14.253 -6.954 1.00 98.25 104 CYS A N 1
ATOM 821 C CA . CYS A 1 104 ? 6.901 -15.093 -7.829 1.00 98.25 104 CYS A CA 1
ATOM 822 C C . CYS A 1 104 ? 6.857 -14.568 -9.275 1.00 98.25 104 CYS A C 1
ATOM 824 O O . CYS A 1 104 ? 7.002 -15.331 -10.238 1.00 98.25 104 CYS A O 1
ATOM 826 N N . ALA A 1 105 ? 6.733 -13.250 -9.459 1.00 98.44 105 ALA A N 1
ATOM 827 C CA . ALA A 1 105 ? 6.776 -12.639 -10.786 1.00 98.44 105 ALA A CA 1
ATOM 828 C C . ALA A 1 105 ? 8.131 -12.864 -11.485 1.00 98.44 105 ALA A C 1
ATOM 830 O O . ALA A 1 105 ? 8.159 -13.237 -12.665 1.00 98.44 105 ALA A O 1
ATOM 831 N N . ILE A 1 106 ? 9.242 -12.700 -10.755 1.00 98.19 106 ILE A N 1
ATOM 832 C CA . ILE A 1 106 ? 10.607 -12.934 -11.256 1.00 98.19 106 ILE A CA 1
ATOM 833 C C . ILE A 1 106 ? 10.815 -14.412 -11.598 1.00 98.19 106 ILE A C 1
ATOM 835 O O . ILE A 1 106 ? 11.365 -14.717 -12.660 1.00 98.19 106 ILE A O 1
ATOM 839 N N . HIS A 1 107 ? 10.327 -15.328 -10.757 1.00 97.94 107 HIS A N 1
ATOM 840 C CA . HIS A 1 107 ? 10.361 -16.767 -11.021 1.00 97.94 107 HIS A CA 1
ATOM 841 C C . HIS A 1 107 ? 9.680 -17.109 -12.358 1.00 97.94 107 HIS A C 1
ATOM 843 O O . HIS A 1 107 ? 10.203 -17.877 -13.165 1.00 97.94 107 HIS A O 1
ATOM 849 N N . ALA A 1 108 ? 8.569 -16.436 -12.662 1.00 98.00 108 ALA A N 1
ATOM 850 C CA . ALA A 1 108 ? 7.855 -16.541 -13.932 1.00 98.00 108 ALA A CA 1
ATOM 851 C C . ALA A 1 108 ? 8.433 -15.668 -15.072 1.00 98.00 108 ALA A C 1
ATOM 853 O O . ALA A 1 108 ? 7.738 -15.428 -16.064 1.00 98.00 108 ALA A O 1
ATOM 854 N N . LYS A 1 109 ? 9.677 -15.178 -14.952 1.00 98.25 109 LYS A N 1
ATOM 855 C CA . LYS A 1 109 ? 10.393 -14.346 -15.944 1.00 98.25 109 LYS A CA 1
ATOM 856 C C . LYS A 1 109 ? 9.682 -13.031 -16.304 1.00 98.25 109 LYS A C 1
ATOM 858 O O . LYS A 1 109 ? 9.805 -12.538 -17.426 1.00 98.25 109 LYS A O 1
ATOM 863 N N . ARG A 1 110 ? 8.934 -12.448 -15.365 1.00 98.25 110 ARG A N 1
ATOM 864 C CA . ARG A 1 110 ? 8.255 -11.151 -15.517 1.0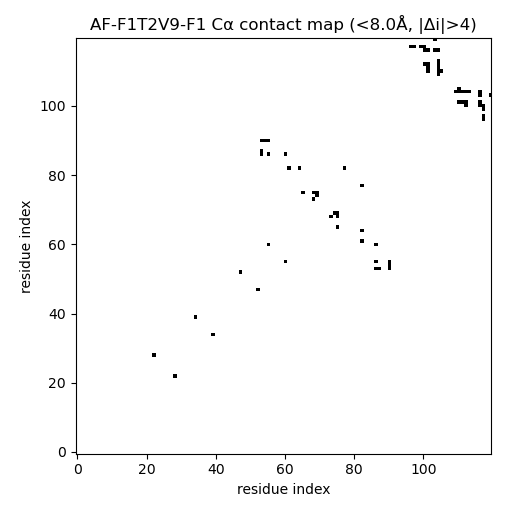0 98.25 110 ARG A CA 1
ATOM 865 C C . ARG A 1 110 ? 8.817 -10.121 -14.542 1.00 98.25 110 ARG A C 1
ATOM 867 O O . ARG A 1 110 ? 9.424 -10.457 -13.536 1.00 98.25 110 ARG A O 1
ATOM 874 N N . VAL A 1 111 ? 8.575 -8.848 -14.856 1.00 97.00 111 VAL A N 1
ATOM 875 C CA . VAL A 1 111 ? 8.884 -7.696 -13.981 1.00 97.00 111 VAL A CA 1
ATOM 876 C C . VAL A 1 111 ? 7.600 -7.034 -13.457 1.00 97.00 111 VAL A C 1
ATOM 878 O O . VAL A 1 111 ? 7.628 -6.224 -12.540 1.00 97.00 111 VAL A O 1
ATOM 881 N N . THR A 1 112 ? 6.452 -7.369 -14.045 1.00 97.94 112 THR A N 1
ATOM 882 C CA . THR A 1 112 ? 5.139 -6.870 -13.632 1.00 97.94 112 THR A CA 1
ATOM 883 C C . THR A 1 112 ? 4.437 -7.937 -12.803 1.00 97.94 112 THR A C 1
ATOM 885 O O . THR A 1 112 ? 4.180 -9.034 -13.314 1.00 97.94 112 THR A O 1
ATOM 888 N N . ILE A 1 113 ? 4.124 -7.595 -11.553 1.00 97.94 113 ILE A N 1
ATOM 889 C CA . ILE A 1 113 ? 3.305 -8.417 -10.659 1.00 97.94 113 ILE A CA 1
ATOM 890 C C . ILE A 1 113 ? 1.860 -8.498 -11.163 1.00 97.94 113 ILE A C 1
ATOM 892 O O . ILE A 1 113 ? 1.336 -7.557 -11.764 1.00 97.94 113 ILE A O 1
ATOM 896 N N . MET A 1 114 ? 1.222 -9.638 -10.940 1.00 98.19 114 MET A N 1
ATOM 897 C CA . MET A 1 114 ? -0.140 -9.956 -11.359 1.00 98.19 114 MET A CA 1
ATOM 898 C C . MET A 1 114 ? -0.907 -10.600 -10.194 1.00 98.19 114 MET A C 1
ATOM 900 O O . MET A 1 114 ? -0.277 -11.149 -9.296 1.00 98.19 114 MET A O 1
ATOM 904 N N . PRO A 1 115 ? -2.254 -10.626 -10.210 1.00 97.88 115 PRO A N 1
ATOM 905 C CA . PRO A 1 115 ? -3.037 -11.252 -9.137 1.00 97.88 115 PRO A CA 1
ATOM 906 C C . PRO A 1 115 ? -2.662 -12.713 -8.851 1.00 97.88 115 PRO A C 1
ATOM 908 O O . PRO A 1 115 ? -2.624 -13.124 -7.698 1.00 97.88 115 PRO A O 1
ATOM 911 N N . LYS A 1 116 ? -2.296 -13.474 -9.890 1.00 97.00 116 LYS A N 1
ATOM 912 C CA . LYS A 1 116 ? -1.817 -14.858 -9.752 1.00 97.00 116 LYS A CA 1
ATOM 913 C C . LYS A 1 116 ? -0.517 -14.999 -8.954 1.00 97.00 116 LYS A C 1
ATOM 915 O O . LYS A 1 116 ? -0.230 -16.092 -8.508 1.00 97.00 116 LYS A O 1
ATOM 920 N N . ASP A 1 117 ? 0.267 -13.929 -8.823 1.00 97.81 117 ASP A N 1
ATOM 921 C CA . ASP A 1 117 ? 1.516 -13.933 -8.054 1.00 97.81 117 ASP A CA 1
ATOM 922 C C . ASP A 1 117 ? 1.249 -13.740 -6.550 1.00 97.81 117 ASP A C 1
ATOM 924 O O . ASP A 1 117 ? 2.106 -14.064 -5.742 1.00 97.81 117 ASP A O 1
ATOM 928 N N . ILE A 1 118 ? 0.071 -13.214 -6.182 1.00 97.12 118 ILE A N 1
ATOM 929 C CA . ILE A 1 118 ? -0.387 -13.052 -4.787 1.00 97.12 118 ILE A CA 1
ATOM 930 C C . ILE A 1 118 ? -1.069 -14.332 -4.286 1.00 97.12 118 ILE A C 1
ATOM 932 O O . ILE A 1 118 ? -1.058 -14.629 -3.098 1.00 97.12 118 ILE A O 1
ATOM 936 N N . GLN A 1 119 ? -1.721 -15.057 -5.194 1.00 94.19 119 GLN A N 1
ATOM 937 C CA . GLN A 1 119 ? -2.534 -16.239 -4.891 1.00 94.19 119 GLN A CA 1
ATOM 938 C C . GLN A 1 119 ? -1.747 -17.558 -4.939 1.00 94.19 119 GLN A C 1
ATOM 940 O O . GLN A 1 119 ? -2.360 -18.606 -4.741 1.00 94.19 119 GLN A O 1
ATOM 945 N N . LEU A 1 120 ? -0.460 -17.506 -5.306 1.00 79.69 120 LEU A N 1
ATOM 946 C CA . LEU A 1 120 ? 0.357 -18.677 -5.634 1.00 79.69 120 LEU A CA 1
ATOM 947 C C . LEU A 1 120 ? 0.778 -19.473 -4.395 1.00 79.69 120 LEU A C 1
ATOM 949 O O . LEU A 1 120 ? 1.143 -18.835 -3.385 1.00 79.69 120 LEU A O 1
#